Protein AF-A0A930IZ67-F1 (afdb_monomer_lite)

Structure (mmCIF, N/CA/C/O backbone):
data_AF-A0A930IZ67-F1
#
_entry.id   AF-A0A930IZ67-F1
#
loop_
_atom_site.group_PDB
_atom_site.id
_atom_site.type_symbol
_atom_site.label_atom_id
_atom_site.label_alt_id
_atom_site.label_comp_id
_atom_site.label_asym_id
_atom_site.label_entity_id
_atom_site.label_seq_id
_atom_site.pdbx_PDB_ins_code
_atom_site.Cartn_x
_atom_site.Cartn_y
_atom_site.Cartn_z
_atom_site.occupancy
_atom_site.B_iso_or_equiv
_atom_site.auth_seq_id
_atom_site.auth_comp_id
_atom_site.auth_asym_id
_atom_site.auth_atom_id
_atom_site.pdbx_PDB_model_num
ATOM 1 N N . MET A 1 1 ? -6.765 8.263 -18.716 1.00 40.66 1 MET A N 1
ATOM 2 C CA . MET A 1 1 ? -7.271 7.396 -17.640 1.00 40.66 1 MET A CA 1
ATOM 3 C C . MET A 1 1 ? -6.392 6.175 -17.689 1.00 40.66 1 MET A C 1
ATOM 5 O O . MET A 1 1 ? -6.643 5.291 -18.499 1.00 40.66 1 MET A O 1
ATOM 9 N N . ASP A 1 2 ? -5.268 6.236 -16.983 1.00 53.47 2 ASP A N 1
ATOM 10 C CA . ASP A 1 2 ? -4.355 5.105 -16.896 1.00 53.47 2 ASP A CA 1
ATOM 11 C C . ASP A 1 2 ? -5.124 3.941 -16.282 1.00 53.47 2 ASP A C 1
ATOM 13 O O . ASP A 1 2 ? -5.802 4.080 -15.263 1.00 53.47 2 ASP A O 1
ATOM 17 N N . ILE A 1 3 ? -5.143 2.829 -17.007 1.00 59.41 3 ILE A N 1
ATOM 18 C CA . ILE A 1 3 ? -5.836 1.621 -16.584 1.00 59.41 3 ILE A CA 1
ATOM 19 C C . ILE A 1 3 ? -5.044 1.093 -15.392 1.00 59.41 3 ILE A C 1
ATOM 21 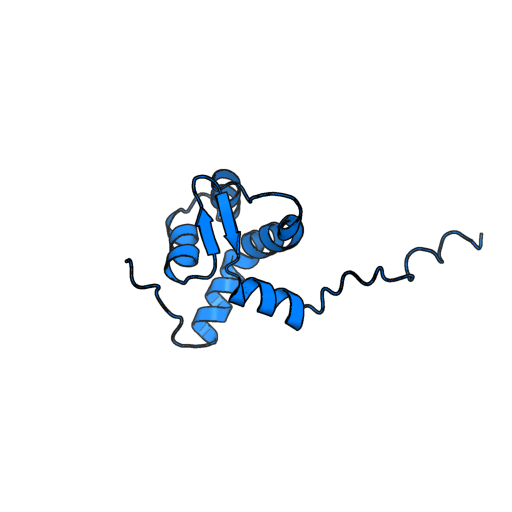O O . ILE A 1 3 ? -3.887 0.707 -15.559 1.00 59.41 3 ILE A O 1
ATOM 25 N N . LEU A 1 4 ? -5.655 1.097 -14.205 1.00 70.88 4 LEU A N 1
ATOM 26 C CA . LEU A 1 4 ? -5.060 0.474 -13.028 1.00 70.88 4 LEU A CA 1
ATOM 27 C C . LEU A 1 4 ? -4.745 -0.990 -13.351 1.00 70.88 4 LEU A C 1
ATOM 29 O O . LEU A 1 4 ? -5.561 -1.731 -13.906 1.00 70.88 4 LEU A O 1
ATOM 33 N N . SER A 1 5 ? -3.522 -1.392 -13.038 1.00 81.50 5 SER A N 1
ATOM 34 C CA . SER A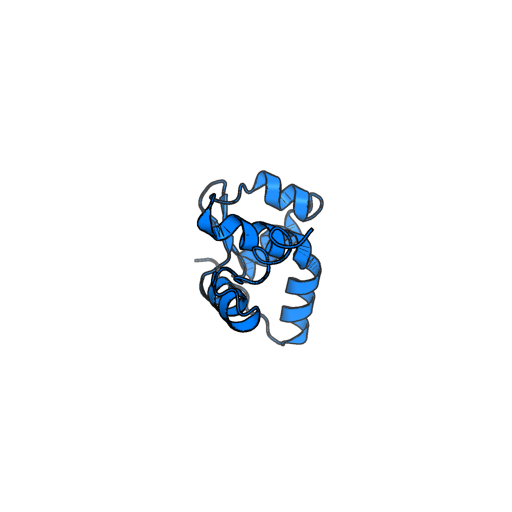 1 5 ? -3.099 -2.781 -13.098 1.00 81.50 5 SER A CA 1
ATOM 35 C C . SER A 1 5 ? -3.785 -3.552 -11.975 1.00 81.50 5 SER A C 1
ATOM 37 O O . SER A 1 5 ? -3.881 -3.086 -10.847 1.00 81.50 5 SER A O 1
ATOM 39 N N . HIS A 1 6 ? -4.258 -4.759 -12.265 1.00 83.50 6 HIS A N 1
ATOM 40 C CA . HIS A 1 6 ? -4.859 -5.624 -11.253 1.00 83.50 6 HIS A CA 1
ATOM 41 C C . HIS A 1 6 ? -3.952 -6.818 -10.978 1.00 83.50 6 HIS A C 1
ATOM 43 O O . HIS A 1 6 ? -3.415 -7.427 -11.910 1.00 83.50 6 HIS A O 1
ATOM 49 N N . PHE A 1 7 ? -3.831 -7.186 -9.702 1.00 88.00 7 PHE A N 1
ATOM 50 C CA . PHE A 1 7 ? -3.215 -8.450 -9.317 1.00 88.00 7 PHE A CA 1
ATOM 51 C C . PHE A 1 7 ? -4.020 -9.609 -9.896 1.00 88.00 7 PHE A C 1
ATOM 53 O O . PHE A 1 7 ? -5.243 -9.660 -9.761 1.00 88.00 7 PHE A O 1
ATOM 60 N N . ARG A 1 8 ? -3.336 -10.561 -10.536 1.00 88.75 8 ARG A N 1
ATOM 61 C CA . ARG A 1 8 ? -4.007 -11.723 -11.146 1.00 88.75 8 ARG A CA 1
ATOM 62 C C . ARG A 1 8 ? -4.080 -12.924 -10.211 1.00 88.75 8 ARG A C 1
ATOM 64 O O . ARG A 1 8 ? -4.820 -13.865 -10.484 1.00 88.75 8 ARG A O 1
ATOM 71 N N . THR A 1 9 ? -3.297 -12.912 -9.132 1.00 90.75 9 THR A N 1
ATOM 72 C CA . THR A 1 9 ? -3.226 -13.999 -8.148 1.00 90.75 9 THR A CA 1
ATOM 73 C C . THR A 1 9 ? -3.022 -13.460 -6.733 1.00 90.75 9 THR A C 1
ATOM 75 O O . THR A 1 9 ? -2.432 -12.396 -6.538 1.00 90.75 9 THR A O 1
ATOM 78 N N . ILE A 1 10 ? -3.452 -14.238 -5.732 1.00 89.75 10 ILE A N 1
ATOM 79 C CA . ILE A 1 10 ? -3.204 -13.941 -4.310 1.00 89.75 10 ILE A CA 1
ATOM 80 C C . ILE A 1 10 ? -1.699 -13.918 -4.015 1.00 89.75 10 ILE A C 1
ATOM 82 O O . ILE A 1 10 ? -1.234 -13.093 -3.235 1.00 89.75 10 ILE A O 1
ATOM 86 N N . GLU A 1 11 ? -0.919 -14.794 -4.650 1.00 91.56 11 GLU A N 1
ATOM 87 C CA . GLU A 1 11 ? 0.538 -14.821 -4.496 1.00 91.56 11 GLU A CA 1
ATOM 88 C C . GLU A 1 11 ? 1.178 -13.493 -4.922 1.00 91.56 11 GLU A C 1
ATOM 90 O O . GLU A 1 11 ? 2.035 -12.958 -4.223 1.00 91.56 11 GLU A O 1
ATOM 95 N N . GLU A 1 12 ? 0.749 -12.931 -6.051 1.00 91.19 12 GLU A N 1
ATOM 96 C CA . GLU A 1 12 ? 1.273 -11.661 -6.549 1.00 91.19 12 GLU A CA 1
ATOM 97 C C . GLU A 1 12 ? 0.915 -10.493 -5.621 1.00 91.19 12 GLU A C 1
ATOM 99 O O . GLU A 1 12 ? 1.780 -9.672 -5.292 1.00 91.19 12 GLU A O 1
ATOM 104 N N . LEU A 1 13 ? -0.340 -10.465 -5.165 1.00 91.19 13 LEU A N 1
ATOM 105 C CA . LEU A 1 13 ? -0.836 -9.494 -4.197 1.00 91.19 13 LEU A CA 1
ATOM 106 C C . LEU A 1 13 ? -0.018 -9.564 -2.902 1.00 91.19 13 LEU A C 1
ATOM 108 O O . LEU A 1 13 ? 0.624 -8.593 -2.508 1.00 91.19 13 LEU A O 1
ATOM 112 N N . THR A 1 14 ? 0.015 -10.734 -2.266 1.00 90.88 14 THR A N 1
ATOM 113 C CA . THR A 1 14 ? 0.683 -10.939 -0.972 1.00 90.88 14 THR A CA 1
ATOM 114 C C . THR A 1 14 ? 2.180 -10.670 -1.044 1.00 90.88 14 THR A C 1
ATOM 116 O O . THR A 1 14 ? 2.717 -10.028 -0.145 1.00 90.88 14 THR A O 1
ATOM 119 N N . LYS A 1 15 ? 2.864 -11.066 -2.126 1.00 92.81 15 LYS A N 1
ATOM 120 C CA . LYS A 1 15 ? 4.281 -10.725 -2.333 1.00 92.81 15 LYS A CA 1
ATOM 121 C C . LYS A 1 15 ? 4.501 -9.223 -2.455 1.00 92.81 15 LYS A C 1
ATOM 123 O O . LYS A 1 15 ? 5.482 -8.714 -1.918 1.00 92.81 15 LYS A O 1
ATOM 128 N N . THR A 1 16 ? 3.615 -8.518 -3.154 1.00 92.75 16 THR A N 1
ATOM 129 C CA . THR A 1 16 ? 3.725 -7.064 -3.323 1.00 92.75 16 THR A CA 1
ATOM 130 C C . THR A 1 16 ? 3.499 -6.347 -1.996 1.00 92.75 16 THR A C 1
ATOM 132 O O . THR A 1 16 ? 4.342 -5.547 -1.596 1.00 92.75 16 THR A O 1
ATOM 135 N N . LEU A 1 17 ? 2.440 -6.705 -1.263 1.00 92.12 17 LEU A N 1
ATOM 136 C CA . LEU A 1 17 ? 2.163 -6.139 0.060 1.00 92.12 17 LEU A CA 1
ATOM 137 C C . LEU A 1 17 ? 3.269 -6.467 1.072 1.00 92.12 17 LEU A C 1
ATOM 139 O O . LEU A 1 17 ? 3.716 -5.586 1.796 1.00 92.12 17 LEU A O 1
ATOM 143 N N . SER A 1 18 ? 3.765 -7.707 1.089 1.00 92.25 18 SER A N 1
ATOM 144 C CA . SER A 1 18 ? 4.860 -8.125 1.974 1.00 92.25 18 SER A CA 1
ATOM 145 C C . SER A 1 18 ? 6.150 -7.359 1.686 1.00 92.25 18 SER A C 1
ATOM 147 O O . SER A 1 18 ? 6.841 -6.934 2.611 1.00 92.25 18 SER A O 1
ATOM 149 N N . ARG A 1 19 ? 6.470 -7.122 0.409 1.00 92.31 19 ARG A N 1
ATOM 150 C CA . ARG A 1 19 ? 7.681 -6.382 0.033 1.00 92.31 19 ARG A CA 1
ATOM 151 C C . ARG A 1 19 ? 7.641 -4.926 0.488 1.00 92.31 19 ARG A C 1
ATOM 153 O O . ARG A 1 19 ? 8.675 -4.377 0.865 1.00 92.31 19 ARG A O 1
ATOM 160 N N . GLU A 1 20 ? 6.467 -4.308 0.439 1.00 93.94 20 GLU A N 1
ATOM 161 C CA . GLU A 1 20 ? 6.260 -2.907 0.815 1.00 93.94 20 GLU A CA 1
ATOM 162 C C . GLU A 1 20 ? 5.636 -2.756 2.213 1.00 93.94 20 GLU A C 1
ATOM 164 O O . GLU A 1 20 ? 5.160 -1.678 2.567 1.00 93.94 20 GLU A O 1
ATOM 169 N N . GLN A 1 21 ? 5.686 -3.812 3.035 1.00 92.69 21 GLN A N 1
ATOM 170 C CA . GLN A 1 21 ? 5.057 -3.868 4.357 1.00 92.69 21 GLN A CA 1
ATOM 171 C C . GLN A 1 21 ? 5.428 -2.664 5.223 1.00 92.69 21 GLN A C 1
ATOM 173 O O . GLN A 1 21 ? 4.557 -2.059 5.830 1.00 92.69 21 GLN A O 1
ATOM 178 N N . ARG A 1 22 ? 6.708 -2.273 5.249 1.00 91.75 22 ARG A N 1
ATOM 179 C CA . ARG A 1 22 ? 7.178 -1.142 6.063 1.00 91.75 22 ARG A CA 1
ATOM 180 C C . ARG A 1 22 ? 6.498 0.178 5.688 1.00 91.75 22 ARG A C 1
ATOM 182 O O . ARG A 1 22 ? 6.141 0.943 6.575 1.00 91.75 22 ARG A O 1
ATOM 189 N N . LEU A 1 23 ? 6.325 0.442 4.391 1.00 94.06 23 LEU A N 1
ATOM 190 C CA . LEU A 1 23 ? 5.618 1.630 3.915 1.00 94.06 23 LEU A CA 1
ATOM 191 C C . LEU A 1 23 ? 4.137 1.561 4.301 1.00 94.06 23 LEU A C 1
ATOM 193 O O . LEU A 1 23 ? 3.607 2.514 4.866 1.00 94.06 23 LEU A O 1
ATOM 197 N N . LEU A 1 24 ? 3.490 0.429 4.012 1.00 93.69 24 LEU A N 1
ATOM 198 C CA . LEU A 1 24 ? 2.061 0.243 4.259 1.00 93.69 24 LEU A CA 1
ATOM 199 C C . LEU A 1 24 ? 1.724 0.337 5.752 1.00 93.69 24 LEU A C 1
ATOM 201 O O . LEU A 1 24 ? 0.745 0.987 6.098 1.00 93.69 24 LEU A O 1
ATOM 205 N N . SER A 1 25 ? 2.553 -0.229 6.634 1.00 91.12 25 SER A N 1
ATOM 206 C CA . SER A 1 25 ? 2.392 -0.117 8.088 1.00 91.12 25 SER A CA 1
ATOM 207 C C . SER A 1 25 ? 2.451 1.338 8.559 1.00 91.12 25 SER A C 1
ATOM 209 O O . SER A 1 25 ? 1.525 1.793 9.221 1.00 91.12 25 SER A O 1
ATOM 211 N N . GLU A 1 26 ? 3.472 2.100 8.157 1.00 91.62 26 GLU A N 1
ATOM 212 C CA . GLU A 1 26 ? 3.611 3.515 8.543 1.00 91.62 26 GLU A CA 1
ATOM 213 C C . GLU A 1 26 ? 2.457 4.384 8.021 1.00 91.62 26 GLU A C 1
ATOM 215 O O . GLU A 1 26 ? 1.953 5.260 8.729 1.00 91.62 26 GLU A O 1
ATOM 220 N N . MET A 1 27 ? 2.031 4.155 6.774 1.00 92.56 27 MET A N 1
ATOM 221 C CA . MET A 1 27 ? 0.890 4.859 6.183 1.00 92.56 27 MET A CA 1
ATOM 222 C C . MET A 1 27 ? -0.412 4.514 6.908 1.00 92.56 27 MET A C 1
ATOM 224 O O . MET A 1 27 ? -1.217 5.403 7.177 1.00 92.56 27 MET A O 1
ATOM 228 N N . PHE A 1 28 ? -0.606 3.243 7.261 1.00 90.75 28 PHE A N 1
ATOM 229 C CA . PHE A 1 28 ? -1.799 2.771 7.951 1.00 90.75 28 PHE A CA 1
ATOM 230 C C . PHE A 1 28 ? -1.886 3.299 9.390 1.00 90.75 28 PHE A C 1
ATOM 232 O O . PHE A 1 28 ? -2.954 3.729 9.827 1.00 90.75 28 PHE A O 1
ATOM 239 N N . GLU A 1 29 ? -0.774 3.353 10.123 1.00 88.19 29 GLU A N 1
ATOM 240 C CA . GLU A 1 29 ? -0.727 3.945 11.468 1.00 88.19 29 GLU A CA 1
ATOM 241 C C . GLU A 1 29 ? -1.056 5.443 11.451 1.00 88.19 29 GLU A C 1
ATOM 243 O O . GLU A 1 29 ? -1.764 5.948 12.321 1.00 88.19 29 GLU A O 1
ATOM 248 N N . LYS A 1 30 ? -0.590 6.165 10.426 1.00 86.50 30 LYS A N 1
ATOM 249 C CA . LYS A 1 30 ? -0.756 7.623 10.308 1.00 86.50 30 LYS A CA 1
ATOM 250 C C . LYS A 1 30 ? -1.990 8.050 9.510 1.00 86.50 30 LYS A C 1
ATOM 252 O O . LYS A 1 30 ? -2.217 9.253 9.371 1.00 86.50 30 LYS A O 1
ATOM 257 N N . ARG A 1 31 ? -2.812 7.098 9.050 1.00 86.12 31 ARG A N 1
ATOM 258 C CA . ARG A 1 31 ? -3.946 7.314 8.129 1.00 86.12 31 ARG A CA 1
ATOM 259 C C . ARG A 1 31 ? -4.949 8.382 8.578 1.00 86.12 31 ARG A C 1
ATOM 261 O O . ARG A 1 31 ? -5.534 9.054 7.741 1.00 86.12 31 ARG A O 1
ATOM 268 N N . LYS A 1 32 ? -5.138 8.561 9.893 1.00 78.50 32 LYS A N 1
ATOM 269 C CA . LYS A 1 32 ? -6.070 9.552 10.474 1.00 78.50 32 LYS A CA 1
ATOM 270 C C . LYS A 1 32 ? -5.409 10.882 10.851 1.00 78.50 32 LYS A C 1
ATOM 272 O O . LYS A 1 32 ? -6.106 11.831 11.194 1.00 78.50 32 LYS A O 1
ATOM 277 N N . LEU A 1 33 ? -4.077 10.946 10.845 1.00 74.19 33 LEU A N 1
ATOM 278 C CA . LEU A 1 33 ? -3.317 12.049 11.438 1.00 74.19 33 LEU A CA 1
ATOM 279 C C . LEU A 1 33 ? -2.793 13.025 10.388 1.00 74.19 33 LEU A C 1
ATOM 281 O O . LEU A 1 33 ? -2.836 14.235 10.599 1.00 74.19 33 LEU A O 1
ATOM 285 N N . ILE A 1 34 ? -2.271 12.508 9.274 1.00 77.31 34 ILE A N 1
ATOM 286 C CA . ILE A 1 34 ? -1.620 13.320 8.244 1.00 77.31 34 ILE A CA 1
ATOM 287 C C . ILE A 1 34 ? -1.847 12.741 6.850 1.00 77.31 34 ILE A C 1
ATOM 289 O O . ILE A 1 34 ? -1.956 11.531 6.673 1.00 77.31 34 ILE A O 1
ATOM 293 N N . LYS A 1 35 ? -1.801 13.612 5.838 1.00 83.12 35 LYS A N 1
ATOM 294 C CA . LYS A 1 35 ? -1.567 13.182 4.456 1.00 83.12 35 LYS A CA 1
ATOM 295 C C . LYS A 1 35 ? -0.118 12.737 4.324 1.00 83.12 35 LYS A C 1
ATOM 297 O O . LYS A 1 35 ? 0.786 13.528 4.602 1.00 83.12 35 LYS A O 1
ATOM 302 N N . PHE A 1 36 ? 0.114 11.490 3.927 1.00 90.38 36 PHE A N 1
ATOM 303 C CA . PHE A 1 36 ? 1.450 10.903 3.969 1.00 90.38 36 PHE A CA 1
ATOM 304 C C . PHE A 1 36 ? 2.349 11.526 2.887 1.00 90.38 36 PHE A C 1
ATOM 306 O O . PHE A 1 36 ? 2.031 11.408 1.706 1.00 90.38 36 PHE A O 1
ATOM 313 N N . PRO A 1 37 ? 3.454 12.218 3.215 1.00 93.00 37 PRO A N 1
ATOM 314 C CA . PRO A 1 37 ? 4.275 12.879 2.200 1.00 93.00 37 PRO A CA 1
ATOM 315 C C . PRO A 1 37 ? 4.947 11.881 1.248 1.00 93.00 37 PRO A C 1
ATOM 317 O O . PRO A 1 37 ? 5.567 10.913 1.696 1.00 93.00 37 PRO A O 1
ATOM 320 N N . LYS A 1 38 ? 4.916 12.159 -0.063 1.00 92.44 38 LYS A N 1
ATOM 321 C CA . LYS A 1 38 ? 5.555 11.306 -1.084 1.00 92.44 38 LYS A CA 1
ATOM 322 C C . LYS A 1 38 ? 7.054 11.119 -0.839 1.00 92.44 38 LYS A C 1
ATOM 324 O O . LYS A 1 38 ? 7.571 10.021 -1.019 1.00 92.44 38 LYS A O 1
ATOM 329 N N . ALA A 1 39 ? 7.738 12.171 -0.388 1.00 91.75 39 ALA A N 1
ATOM 330 C CA . ALA A 1 39 ? 9.164 12.121 -0.066 1.00 91.75 39 ALA A CA 1
ATOM 331 C C . ALA A 1 39 ? 9.479 11.044 0.989 1.00 91.75 39 ALA A C 1
ATOM 333 O O . ALA A 1 39 ? 10.366 10.224 0.777 1.00 91.75 39 ALA A O 1
ATOM 334 N N . ILE A 1 40 ? 8.684 10.981 2.064 1.00 92.00 40 ILE A N 1
ATOM 335 C CA . ILE A 1 40 ? 8.849 9.978 3.126 1.00 92.00 40 ILE A CA 1
ATOM 336 C C . ILE A 1 40 ? 8.559 8.576 2.581 1.00 92.00 40 ILE A C 1
ATOM 338 O O . ILE A 1 40 ? 9.285 7.628 2.874 1.00 92.00 40 ILE A O 1
ATOM 342 N N . ALA A 1 41 ? 7.523 8.427 1.751 1.00 92.94 41 ALA A N 1
ATOM 343 C CA . ALA A 1 41 ? 7.216 7.136 1.143 1.00 92.94 41 ALA A CA 1
ATOM 344 C C . ALA A 1 41 ? 8.359 6.627 0.255 1.00 92.94 41 ALA A C 1
ATOM 346 O O . ALA A 1 41 ? 8.696 5.443 0.305 1.00 92.94 41 ALA A O 1
ATOM 347 N N . LEU A 1 42 ? 8.989 7.524 -0.510 1.00 93.69 42 LEU A N 1
ATOM 348 C CA . LEU A 1 42 ? 10.143 7.201 -1.341 1.00 93.69 42 LEU A CA 1
ATOM 349 C C . LEU A 1 42 ? 11.334 6.722 -0.497 1.00 93.69 42 LEU A C 1
ATOM 351 O O . LEU A 1 42 ? 11.987 5.741 -0.853 1.00 93.69 42 LEU A O 1
ATOM 355 N N . GLU A 1 43 ? 11.590 7.357 0.647 1.00 93.12 43 GLU A N 1
ATOM 356 C CA . GLU A 1 43 ? 12.620 6.907 1.588 1.00 93.12 43 GLU A CA 1
ATOM 357 C C . GLU A 1 43 ? 12.312 5.512 2.154 1.00 93.12 43 GLU A C 1
ATOM 359 O O . GLU A 1 43 ? 13.199 4.656 2.211 1.00 93.12 43 GLU A O 1
ATOM 364 N N . LEU A 1 44 ? 11.050 5.234 2.500 1.00 91.62 44 LEU A N 1
ATOM 365 C CA . LEU A 1 44 ? 10.629 3.940 3.051 1.00 91.62 44 LEU A CA 1
ATOM 366 C C . LEU A 1 44 ? 10.739 2.784 2.049 1.00 91.62 44 LEU A C 1
ATOM 368 O O . LEU A 1 44 ? 11.025 1.656 2.457 1.00 91.62 44 LEU A O 1
ATOM 372 N N . VAL A 1 45 ? 10.591 3.052 0.748 1.00 92.12 45 VAL A N 1
ATOM 373 C CA . VAL A 1 45 ? 10.859 2.061 -0.314 1.00 92.12 45 VAL A CA 1
ATOM 374 C C . VAL A 1 45 ? 12.343 1.978 -0.704 1.00 92.12 45 VAL A C 1
ATOM 376 O O . VAL A 1 45 ? 12.703 1.248 -1.634 1.00 92.12 45 VAL A O 1
ATOM 379 N N . GLY A 1 46 ? 13.227 2.682 0.011 1.00 89.81 46 GLY A N 1
ATOM 380 C CA . GLY A 1 46 ? 14.675 2.675 -0.211 1.00 89.81 46 GLY A CA 1
ATOM 381 C C . GLY A 1 46 ? 15.117 3.514 -1.410 1.00 89.81 46 GLY A C 1
ATOM 382 O O . GLY A 1 46 ? 16.055 3.134 -2.104 1.00 89.81 46 GLY A O 1
ATOM 383 N N . GLY A 1 47 ? 14.411 4.607 -1.702 1.00 90.19 47 GLY A N 1
ATOM 384 C CA . GLY A 1 47 ? 14.712 5.505 -2.820 1.00 90.19 47 GLY A CA 1
ATOM 385 C C . GLY A 1 47 ? 14.308 4.966 -4.194 1.00 90.19 47 GLY A C 1
ATOM 386 O O . GLY A 1 47 ? 14.659 5.556 -5.210 1.00 90.19 47 GLY A O 1
ATOM 387 N N . ASN A 1 48 ? 13.595 3.838 -4.256 1.00 91.19 48 ASN A N 1
ATOM 388 C CA . ASN A 1 48 ? 13.232 3.204 -5.518 1.00 91.19 48 ASN A CA 1
ATOM 389 C C . ASN A 1 48 ? 11.815 3.599 -5.959 1.00 91.19 48 ASN A C 1
ATOM 391 O O . ASN A 1 48 ? 10.821 2.993 -5.548 1.00 91.19 48 ASN A O 1
ATOM 395 N N . GLU A 1 49 ? 11.744 4.588 -6.850 1.00 90.75 49 GLU A N 1
ATOM 396 C CA . GLU A 1 49 ? 10.489 5.111 -7.401 1.00 90.75 49 GLU A CA 1
ATOM 397 C C . GLU A 1 49 ? 9.661 4.047 -8.124 1.00 90.75 49 GLU A C 1
ATOM 399 O O . GLU A 1 49 ? 8.439 4.074 -8.040 1.00 90.75 49 GLU A O 1
ATOM 404 N N . SER A 1 50 ? 10.284 3.054 -8.769 1.00 91.38 50 SER A N 1
ATOM 405 C CA . SER A 1 50 ? 9.548 1.988 -9.460 1.00 91.38 50 SER A CA 1
ATOM 406 C C . SER A 1 50 ? 8.735 1.120 -8.497 1.00 91.38 50 SER A C 1
ATOM 408 O O . SER A 1 50 ? 7.699 0.580 -8.879 1.00 91.38 50 SER A O 1
ATOM 410 N N . ARG A 1 51 ? 9.177 0.974 -7.240 1.00 91.88 51 ARG A N 1
ATOM 411 C CA . ARG A 1 51 ? 8.407 0.256 -6.207 1.00 91.88 51 ARG A CA 1
ATOM 412 C C . ARG A 1 51 ? 7.164 1.039 -5.816 1.00 91.88 51 ARG A C 1
ATOM 414 O O . ARG A 1 51 ? 6.095 0.454 -5.694 1.00 91.88 51 ARG A O 1
ATOM 421 N N . LEU A 1 52 ? 7.326 2.349 -5.650 1.00 92.50 52 LEU A N 1
ATOM 422 C CA . LEU A 1 52 ? 6.244 3.249 -5.289 1.00 92.50 52 LEU A CA 1
ATOM 423 C C . LEU A 1 52 ? 5.234 3.388 -6.433 1.00 92.50 52 LEU A C 1
ATOM 425 O O . LEU A 1 52 ? 4.041 3.226 -6.202 1.00 92.50 52 LEU A O 1
ATOM 429 N N . SER A 1 53 ? 5.717 3.573 -7.666 1.00 92.12 53 SER A N 1
ATOM 430 C CA . SER A 1 53 ? 4.893 3.557 -8.881 1.00 92.12 53 SER A CA 1
ATOM 431 C C . SER A 1 53 ? 4.096 2.270 -8.964 1.00 92.12 53 SER A C 1
ATOM 433 O O . SER A 1 53 ? 2.895 2.330 -9.146 1.00 92.12 53 SER A O 1
ATOM 435 N N . ARG A 1 54 ? 4.712 1.107 -8.701 1.00 91.75 54 ARG A N 1
ATOM 436 C CA . ARG A 1 54 ? 3.985 -0.166 -8.709 1.00 91.75 54 ARG A CA 1
ATOM 437 C C . ARG A 1 54 ? 2.805 -0.179 -7.734 1.00 91.75 54 ARG A C 1
ATOM 439 O O . ARG A 1 54 ? 1.775 -0.746 -8.061 1.00 91.75 54 ARG A O 1
ATOM 446 N N . LEU A 1 55 ? 2.922 0.413 -6.549 1.00 93.50 55 LEU A N 1
ATOM 447 C CA . LEU A 1 55 ? 1.786 0.485 -5.623 1.00 93.50 55 LEU A CA 1
ATOM 448 C C . LEU A 1 55 ? 0.674 1.403 -6.150 1.00 93.50 55 LEU A C 1
ATOM 450 O O . LEU A 1 55 ? -0.497 1.093 -5.951 1.00 93.50 55 LEU A O 1
ATOM 454 N N . ILE A 1 56 ? 1.041 2.492 -6.829 1.00 92.94 56 ILE A N 1
ATOM 455 C CA . ILE A 1 56 ? 0.101 3.433 -7.454 1.00 92.94 56 ILE A CA 1
ATOM 456 C C . ILE A 1 56 ? -0.595 2.775 -8.651 1.00 92.94 56 ILE A C 1
ATOM 458 O O . ILE A 1 56 ? -1.819 2.740 -8.725 1.00 92.94 56 ILE A O 1
ATOM 462 N N . ASP A 1 57 ? 0.188 2.177 -9.547 1.00 92.12 57 ASP A N 1
ATOM 463 C CA . ASP A 1 57 ? -0.275 1.506 -10.759 1.00 92.12 57 ASP A CA 1
ATOM 464 C C . ASP A 1 57 ? -1.232 0.358 -10.432 1.00 92.12 57 ASP A C 1
ATOM 466 O O . ASP A 1 57 ? -2.176 0.119 -11.178 1.00 92.12 57 ASP A O 1
ATOM 470 N N . TYR A 1 58 ? -1.003 -0.351 -9.321 1.00 91.81 58 TYR A N 1
ATOM 471 C CA . TYR A 1 58 ? -1.849 -1.463 -8.880 1.00 91.8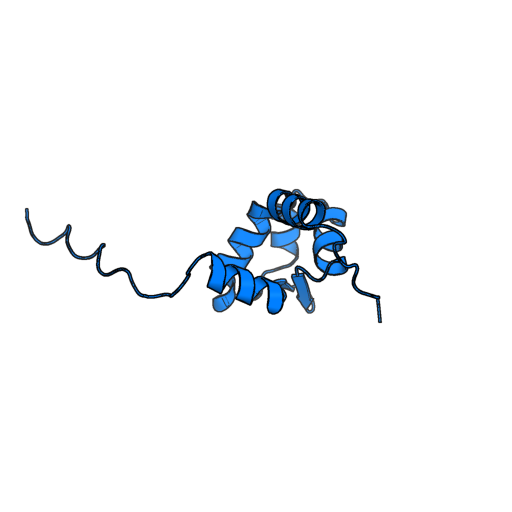1 58 TYR A CA 1
ATOM 472 C C . TYR A 1 58 ? -3.023 -1.028 -7.988 1.00 91.81 58 TYR A C 1
ATOM 474 O O . TYR A 1 58 ? -3.749 -1.875 -7.465 1.00 91.81 58 TYR A O 1
ATOM 482 N N . GLY A 1 59 ? -3.199 0.282 -7.784 1.00 92.12 59 GLY A N 1
ATOM 483 C CA . GLY A 1 59 ? -4.283 0.843 -6.983 1.00 92.12 59 GLY A CA 1
ATOM 484 C C . GLY A 1 59 ? -4.206 0.492 -5.498 1.00 92.12 59 GLY A C 1
ATOM 485 O O . GLY A 1 59 ? -5.227 0.495 -4.829 1.00 92.12 59 GLY A O 1
ATOM 486 N N . VAL A 1 60 ? -3.024 0.158 -4.971 1.00 94.12 60 VAL A N 1
ATOM 487 C CA . VAL A 1 60 ? -2.825 -0.080 -3.528 1.00 94.12 60 VAL A CA 1
ATOM 488 C C . VAL A 1 60 ? -2.754 1.248 -2.775 1.00 94.12 60 VAL A C 1
ATOM 490 O O . VAL A 1 60 ? -3.237 1.378 -1.651 1.00 94.12 60 VAL A O 1
ATOM 493 N N . VAL A 1 61 ? -2.132 2.244 -3.402 1.00 93.56 61 VAL A N 1
ATOM 494 C CA . VAL A 1 61 ? -2.041 3.614 -2.896 1.00 93.56 61 VAL A CA 1
ATOM 495 C C . VAL A 1 61 ? -2.457 4.582 -3.991 1.00 93.56 61 VAL A C 1
ATOM 497 O O . VAL A 1 61 ? -2.279 4.309 -5.175 1.00 93.56 61 VAL A O 1
ATOM 500 N N . VAL A 1 62 ? -2.977 5.734 -3.597 1.00 92.81 62 VAL A N 1
ATOM 501 C CA . VAL A 1 62 ? -3.352 6.813 -4.505 1.00 92.81 62 VAL A CA 1
ATOM 502 C C . VAL A 1 62 ? -2.472 8.026 -4.257 1.00 92.81 62 VAL A C 1
ATOM 504 O O . VAL A 1 62 ? -2.192 8.403 -3.118 1.00 92.81 62 VAL A O 1
ATOM 507 N N . GLU A 1 63 ? -2.014 8.642 -5.342 1.00 91.81 63 GLU A N 1
ATOM 508 C CA . GLU A 1 63 ? -1.249 9.881 -5.290 1.00 91.81 63 GLU A CA 1
ATOM 509 C C . GLU A 1 63 ? -2.180 11.086 -5.403 1.00 91.81 63 GLU A C 1
ATOM 511 O O . GLU A 1 63 ? -2.938 11.223 -6.361 1.00 91.81 63 GLU A O 1
ATOM 516 N N . THR A 1 64 ? -2.094 11.984 -4.423 1.00 88.62 64 THR A N 1
ATOM 517 C CA . THR A 1 64 ? -2.815 13.257 -4.412 1.00 88.62 64 THR A CA 1
ATOM 518 C C . THR A 1 64 ? -1.826 14.399 -4.201 1.00 88.62 64 THR A C 1
ATOM 520 O O . THR A 1 64 ? -1.448 14.741 -3.077 1.00 88.62 64 THR A O 1
ATOM 523 N N . GLY A 1 65 ? -1.396 15.019 -5.300 1.00 87.56 65 GLY A N 1
ATOM 524 C CA . GLY A 1 65 ? -0.419 16.107 -5.268 1.00 87.56 65 GLY A CA 1
ATOM 525 C C . GLY A 1 65 ? 0.951 15.620 -4.790 1.00 87.56 65 GLY A C 1
ATOM 526 O O . GLY A 1 65 ? 1.582 14.816 -5.461 1.00 87.56 65 GLY A O 1
ATOM 527 N N . ASN A 1 66 ? 1.417 16.113 -3.637 1.00 90.19 66 ASN A N 1
ATOM 528 C CA . ASN A 1 66 ? 2.699 15.704 -3.038 1.00 90.19 66 ASN A CA 1
ATOM 529 C C . ASN A 1 66 ? 2.532 14.710 -1.871 1.00 90.19 66 ASN A C 1
ATOM 531 O O . ASN A 1 66 ? 3.427 14.543 -1.034 1.00 90.19 66 ASN A O 1
ATOM 535 N N . SER A 1 67 ? 1.365 14.079 -1.793 1.00 91.69 67 SER A N 1
ATOM 536 C CA . SER A 1 67 ? 1.009 13.134 -0.744 1.00 91.69 67 SER A CA 1
ATOM 537 C C . SER A 1 67 ? 0.458 11.844 -1.332 1.00 91.69 67 SER A C 1
ATOM 539 O O . SER A 1 67 ? -0.036 11.812 -2.457 1.00 91.69 67 SER A O 1
ATOM 541 N N . LEU A 1 68 ? 0.551 10.786 -0.540 1.00 93.19 68 LEU A N 1
ATOM 542 C CA . LEU A 1 68 ? 0.035 9.463 -0.828 1.00 93.19 68 LEU A CA 1
ATOM 543 C C . LEU A 1 68 ? -0.957 9.067 0.253 1.00 93.19 68 LEU A C 1
ATOM 545 O O . LEU A 1 68 ? -0.794 9.408 1.427 1.00 93.19 68 LEU A O 1
ATOM 549 N N . GLU A 1 69 ? -1.965 8.317 -0.153 1.00 92.81 69 GLU A N 1
ATOM 550 C CA . GLU A 1 69 ? -2.987 7.767 0.728 1.00 92.81 69 GLU A CA 1
ATOM 551 C C . GLU A 1 69 ? -3.184 6.291 0.349 1.00 92.81 69 GLU A C 1
ATOM 553 O O . GLU A 1 69 ? -2.986 5.917 -0.807 1.00 92.81 69 GLU A O 1
ATOM 558 N N . ILE A 1 70 ? -3.490 5.426 1.320 1.00 93.81 70 ILE A N 1
ATOM 559 C CA . ILE A 1 70 ? -3.856 4.034 1.008 1.00 93.81 70 ILE A CA 1
ATOM 560 C C . ILE A 1 70 ? -5.223 4.076 0.324 1.00 93.81 70 ILE A C 1
ATOM 562 O O . ILE A 1 70 ? -6.100 4.823 0.756 1.00 93.81 70 ILE A O 1
ATOM 566 N N . GLU A 1 71 ? -5.389 3.308 -0.750 1.00 93.75 71 GLU A N 1
ATOM 567 C CA . GLU A 1 71 ? -6.673 3.220 -1.446 1.00 93.75 71 GLU A CA 1
ATOM 568 C C . GLU A 1 71 ? -7.746 2.641 -0.496 1.00 93.75 71 GLU A C 1
ATOM 570 O O . GLU A 1 71 ? -7.446 1.822 0.375 1.00 93.75 71 GLU A O 1
ATOM 575 N N . SER A 1 72 ? -8.989 3.108 -0.617 1.00 91.19 72 SER A N 1
ATOM 576 C CA . SER A 1 72 ? -10.068 2.842 0.337 1.00 91.19 72 SER A CA 1
ATOM 577 C C . SER A 1 72 ? -10.372 1.353 0.504 1.00 91.19 72 SER A C 1
ATOM 579 O O . SER A 1 72 ? -10.592 0.914 1.632 1.00 91.19 72 SER A O 1
ATOM 581 N N . ASP A 1 73 ? -10.335 0.555 -0.565 1.00 91.31 73 ASP A N 1
ATOM 582 C CA . ASP A 1 73 ? -10.604 -0.884 -0.494 1.00 91.31 73 ASP A CA 1
ATOM 583 C C . ASP A 1 73 ? -9.518 -1.606 0.313 1.00 91.31 73 ASP A C 1
ATOM 585 O O . ASP A 1 73 ? -9.816 -2.448 1.164 1.00 91.31 73 ASP A O 1
ATOM 589 N N . TYR A 1 74 ? -8.251 -1.238 0.104 1.00 92.50 74 TYR A N 1
ATOM 590 C CA . TYR A 1 74 ? -7.128 -1.779 0.874 1.00 92.50 74 TYR A CA 1
ATOM 591 C C . TYR A 1 74 ? -7.142 -1.297 2.321 1.00 92.50 74 TYR A C 1
ATOM 593 O O . TYR A 1 74 ? -6.835 -2.071 3.227 1.00 92.50 74 TYR A O 1
ATOM 601 N N . LEU A 1 75 ? -7.508 -0.035 2.548 1.00 90.94 75 LEU A N 1
ATOM 602 C CA . LEU A 1 75 ? -7.622 0.531 3.884 1.00 90.94 75 LEU A CA 1
ATOM 603 C C . LEU A 1 75 ? -8.680 -0.212 4.702 1.00 90.94 75 LEU A C 1
ATOM 605 O O . LEU A 1 75 ? -8.368 -0.684 5.794 1.00 90.94 75 LEU A O 1
ATOM 609 N N . ASN A 1 76 ? -9.879 -0.379 4.141 1.00 90.38 76 ASN A N 1
ATOM 610 C CA . ASN A 1 76 ? -10.971 -1.122 4.765 1.00 90.38 76 ASN A CA 1
ATOM 611 C C . ASN A 1 76 ? -10.560 -2.575 5.031 1.00 90.38 76 ASN A C 1
ATOM 613 O O . ASN A 1 76 ? -10.722 -3.063 6.146 1.00 90.38 76 ASN A O 1
ATOM 617 N N . PHE A 1 77 ? -9.938 -3.239 4.050 1.00 89.88 77 PHE A N 1
ATOM 618 C CA . PHE A 1 77 ? -9.416 -4.596 4.219 1.00 89.88 77 PHE A CA 1
ATOM 619 C C . PHE A 1 77 ? -8.434 -4.700 5.395 1.00 89.88 77 PHE A C 1
ATOM 621 O O . PHE A 1 77 ? -8.537 -5.621 6.207 1.00 89.88 77 PHE A O 1
ATOM 628 N N . PHE A 1 78 ? -7.486 -3.765 5.516 1.00 89.19 78 PHE A N 1
ATOM 629 C CA . PHE A 1 78 ? -6.542 -3.765 6.631 1.00 89.19 78 PHE A CA 1
ATOM 630 C C . PHE A 1 78 ? -7.237 -3.516 7.970 1.00 89.19 78 PHE A C 1
ATOM 632 O O . PHE A 1 78 ? -6.919 -4.207 8.933 1.00 89.19 78 PHE A O 1
ATOM 639 N N . GLU A 1 79 ? -8.183 -2.578 8.051 1.00 87.88 79 GLU A N 1
ATOM 640 C CA . GLU A 1 79 ? -8.930 -2.312 9.288 1.00 87.88 79 GLU A CA 1
ATOM 641 C C . GLU A 1 79 ? -9.754 -3.522 9.743 1.00 87.88 79 GLU A C 1
ATOM 643 O O . GLU A 1 79 ? -9.679 -3.900 10.915 1.00 87.88 79 GLU A O 1
ATOM 648 N N . GLU A 1 80 ? -10.472 -4.165 8.819 1.00 87.69 80 GLU A N 1
ATOM 649 C CA . GLU A 1 80 ? -11.302 -5.341 9.094 1.00 87.69 80 GLU A CA 1
ATOM 650 C C . GLU A 1 80 ? -10.462 -6.559 9.503 1.00 87.69 80 GLU A C 1
ATOM 652 O O . GLU A 1 80 ? -10.746 -7.201 10.515 1.00 87.69 80 GLU A O 1
ATOM 657 N N . VAL A 1 81 ? -9.405 -6.885 8.748 1.00 86.69 81 VAL A N 1
ATOM 658 C CA . VAL A 1 81 ? -8.594 -8.093 8.990 1.00 86.69 81 VAL A CA 1
ATOM 659 C C . VAL A 1 81 ? -7.698 -7.951 10.213 1.00 86.69 81 VAL A C 1
ATOM 661 O O . VAL A 1 81 ? -7.519 -8.916 10.958 1.00 86.69 81 VAL A O 1
ATOM 664 N N . LEU A 1 82 ? -7.123 -6.767 10.436 1.00 83.06 82 LEU A N 1
ATOM 665 C CA . LEU A 1 82 ? -6.289 -6.517 11.613 1.00 83.06 82 LEU A CA 1
ATOM 666 C C . LEU A 1 82 ? -7.128 -6.239 12.870 1.00 83.06 82 LEU A C 1
ATOM 668 O O . LEU A 1 82 ? -6.550 -6.090 13.945 1.00 83.06 82 LEU A O 1
ATOM 672 N N . ASN A 1 83 ? -8.464 -6.196 12.753 1.00 66.75 83 ASN A N 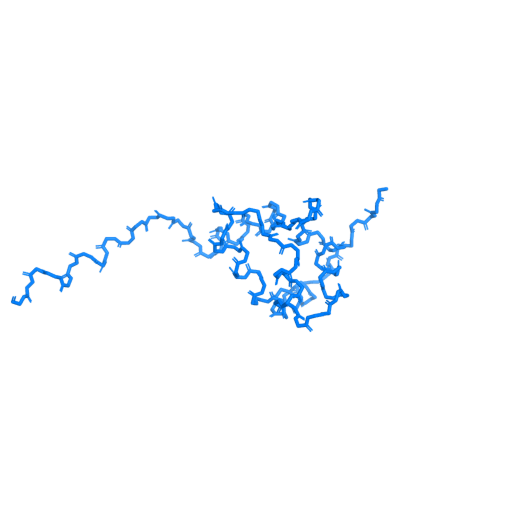1
ATOM 673 C CA . ASN A 1 83 ? -9.393 -5.890 13.840 1.00 66.75 83 ASN A CA 1
ATOM 674 C C . ASN A 1 83 ? -8.970 -4.628 14.607 1.00 66.75 83 ASN A C 1
ATOM 676 O O . ASN A 1 83 ? -8.971 -4.593 15.840 1.00 66.75 83 ASN A O 1
ATOM 680 N N . VAL A 1 84 ? -8.572 -3.585 13.871 1.00 61.47 84 VAL A N 1
ATOM 681 C CA . VAL A 1 84 ? -8.182 -2.291 14.449 1.00 61.47 84 VAL A CA 1
ATOM 682 C C . VAL A 1 84 ? -9.445 -1.499 14.764 1.00 61.47 84 VAL A C 1
ATOM 684 O O . VAL A 1 84 ? -9.635 -0.374 14.310 1.00 61.47 84 VAL A O 1
ATOM 687 N N . ASN A 1 85 ? -10.323 -2.096 15.568 1.00 53.16 85 ASN A N 1
ATOM 688 C CA . ASN A 1 85 ? -11.201 -1.314 16.408 1.00 53.16 85 ASN A CA 1
ATOM 689 C C . ASN A 1 85 ? -10.268 -0.539 17.337 1.00 53.16 85 ASN A C 1
ATOM 691 O O . ASN A 1 85 ? -9.560 -1.132 18.148 1.00 53.16 85 ASN A O 1
ATOM 695 N N . GLU A 1 86 ? -10.270 0.787 17.264 1.00 55.53 86 GLU A N 1
ATOM 696 C CA . GLU A 1 86 ? -9.797 1.624 18.372 1.00 55.53 86 GLU A CA 1
ATOM 697 C C . GLU A 1 86 ? -10.725 1.468 19.600 1.00 55.53 86 GLU A C 1
ATOM 699 O O . GLU A 1 86 ? -11.071 2.441 20.265 1.00 55.53 86 GLU A O 1
ATOM 704 N N . GLU A 1 87 ? -11.152 0.247 19.940 1.00 43.44 87 GLU A N 1
ATOM 705 C CA . GLU A 1 87 ? -11.502 -0.054 21.315 1.00 43.44 87 GLU A CA 1
ATOM 706 C C . GLU A 1 87 ? -10.188 -0.001 22.079 1.00 43.44 87 GLU A C 1
ATOM 708 O O . GLU A 1 87 ? -9.358 -0.907 22.015 1.00 43.44 87 GLU A O 1
ATOM 713 N N . ILE A 1 88 ? -9.985 1.129 22.759 1.00 48.72 88 ILE A N 1
ATOM 714 C CA . ILE A 1 88 ? -9.060 1.272 23.877 1.00 48.72 88 ILE A CA 1
ATOM 715 C C . ILE A 1 88 ? -9.130 -0.034 24.663 1.00 48.72 88 ILE A C 1
ATOM 717 O O . ILE A 1 88 ? -10.111 -0.295 25.361 1.00 48.72 88 ILE A O 1
ATOM 721 N N . SER A 1 89 ? -8.113 -0.881 24.527 1.00 39.69 89 SER A N 1
ATOM 722 C CA . SER A 1 89 ? -8.009 -2.046 25.381 1.00 39.69 89 SER A CA 1
ATOM 723 C C . SER A 1 89 ? -7.806 -1.485 26.782 1.00 39.69 89 SER A C 1
ATOM 725 O O . SER A 1 89 ? -6.737 -0.969 27.105 1.00 39.69 89 SER A O 1
ATOM 727 N N . VAL A 1 90 ? -8.841 -1.542 27.621 1.00 45.75 90 VAL A N 1
ATOM 728 C CA . VAL A 1 90 ? -8.799 -1.191 29.053 1.00 45.75 90 VAL A CA 1
ATOM 729 C C . VAL A 1 90 ? -7.948 -2.222 29.823 1.00 45.75 90 VAL A C 1
ATOM 731 O O . VAL A 1 90 ? -8.241 -2.587 30.951 1.00 45.75 90 VAL A O 1
ATOM 734 N N . LEU A 1 91 ? -6.887 -2.738 29.203 1.00 46.69 91 LEU A N 1
ATOM 735 C CA . LEU A 1 91 ? -5.932 -3.678 29.775 1.00 46.69 91 LEU A CA 1
ATOM 736 C C . LEU A 1 91 ? -4.596 -3.008 30.118 1.00 46.69 91 LEU A C 1
ATOM 738 O O . LEU A 1 91 ? -3.766 -3.629 30.768 1.00 46.69 91 LEU A O 1
ATOM 742 N N . SER A 1 92 ? -4.405 -1.726 29.789 1.00 45.84 92 SER A N 1
ATOM 743 C CA . SER A 1 92 ? -3.230 -0.936 30.193 1.00 45.84 92 SER A CA 1
ATOM 744 C C . SER A 1 92 ? -3.521 0.134 31.261 1.00 45.84 92 SER A C 1
ATOM 746 O O . SER A 1 92 ? -2.729 1.054 31.443 1.00 45.84 92 SER A O 1
ATOM 748 N N . VAL A 1 93 ? -4.614 -0.002 32.032 1.00 51.22 93 VAL A N 1
ATOM 749 C CA . VAL A 1 93 ? -4.884 0.836 33.231 1.00 51.22 93 VAL A CA 1
ATOM 750 C C . VAL A 1 93 ? -5.000 0.016 34.529 1.00 51.22 93 VAL A C 1
ATOM 752 O O . VAL A 1 93 ? -5.486 0.512 35.541 1.00 51.22 93 VAL A O 1
ATOM 755 N N . GLN A 1 94 ? -4.536 -1.239 34.541 1.00 47.22 94 GLN A N 1
ATOM 756 C CA . GLN A 1 94 ? -4.600 -2.108 35.731 1.00 47.22 94 GLN A CA 1
ATOM 757 C C . GLN A 1 94 ? -3.250 -2.561 36.302 1.00 47.22 94 GLN A C 1
ATOM 759 O O . GLN A 1 94 ? -3.239 -3.281 37.295 1.00 47.22 94 GLN A O 1
ATOM 764 N N . GLU A 1 95 ? -2.126 -2.051 35.788 1.00 51.25 95 GLU A N 1
ATOM 765 C CA . GLU A 1 95 ? -0.798 -2.234 36.408 1.00 51.25 95 GLU A CA 1
ATOM 766 C C . GLU A 1 95 ? -0.304 -1.028 37.231 1.00 51.25 95 GLU A C 1
ATOM 768 O O . GLU A 1 95 ? 0.830 -1.025 37.696 1.00 51.25 95 GLU A O 1
ATOM 773 N N . CYS A 1 96 ? -1.139 -0.012 37.489 1.00 50.03 96 CYS A N 1
ATOM 774 C CA . CYS A 1 96 ? -0.747 1.137 38.328 1.00 50.03 96 CYS A CA 1
ATOM 775 C C . CYS A 1 96 ? -1.552 1.306 39.630 1.00 50.03 96 CYS A C 1
ATOM 777 O O . CYS A 1 96 ? -1.482 2.377 40.226 1.00 50.03 96 CYS A O 1
ATOM 779 N N . ILE A 1 97 ? -2.319 0.304 40.087 1.00 54.69 97 ILE A N 1
ATOM 780 C CA . ILE A 1 97 ? -3.112 0.435 41.334 1.00 54.69 97 ILE A CA 1
ATOM 781 C C . ILE A 1 97 ? -2.656 -0.496 42.470 1.00 54.69 97 ILE A C 1
ATOM 783 O O . ILE A 1 97 ? -2.983 -0.221 43.617 1.00 54.69 97 ILE A O 1
ATOM 787 N N . ASN A 1 98 ? -1.836 -1.521 42.226 1.00 47.53 98 ASN A N 1
ATOM 788 C CA . ASN A 1 98 ? -1.378 -2.405 43.306 1.00 47.53 98 ASN A CA 1
ATOM 789 C C . ASN A 1 98 ? 0.148 -2.549 43.335 1.00 47.53 98 ASN A C 1
ATOM 791 O O . ASN A 1 98 ? 0.687 -3.563 42.898 1.00 47.53 98 ASN A O 1
ATOM 795 N N . THR A 1 99 ? 0.844 -1.556 43.886 1.00 45.19 99 THR A N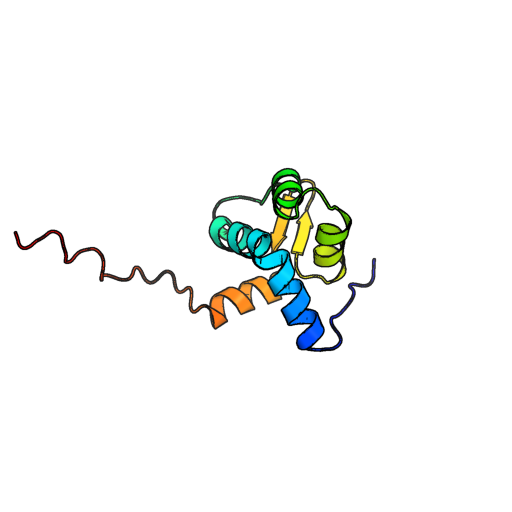 1
ATOM 796 C CA . THR A 1 99 ? 2.062 -1.760 44.691 1.00 45.19 99 THR A CA 1
ATOM 797 C C . THR A 1 99 ? 2.144 -0.662 45.738 1.00 45.19 99 THR A C 1
ATOM 799 O O . THR A 1 99 ? 1.937 0.513 45.363 1.00 45.19 99 THR A O 1
#

Sequence (99 aa):
MDILSHFRTIEELTKTLSREQRLLSEMFEKRKLIKFPKAIALELVGGNESRLSRLIDYGVVVETGNSLEIESDYLNFFEEVLNVNEEISVLSVQECINT

Secondary structure (DSSP, 8-state):
-------SSHHHHHHHHHHTHHHHHHHHHHTTT-PEEHHHHHHHTTS-HHHHHHHHHTTSEEEETTEEEE-HHHHHHHHH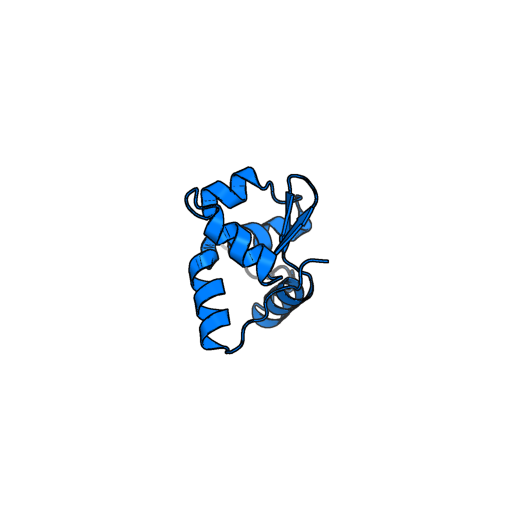HTT------TTSSSSSS--

pLDDT: mean 82.08, std 16.69, range [39.69, 94.12]

Radius of gyration: 16.58 Å; chains: 1; bounding box: 26×31×62 Å

Foldseek 3Di:
DQDQDEDPDPVSVCVLCVLLVQLVVVLLVCQPPDFAFQVVSCVSNVVDVVSVVNCCSNQQWDDDPRGIHGHPVNSVVCCVVVVPPPPPPPPVPPPPPDD